Protein AF-A0A3D5KGA2-F1 (afdb_monomer_lite)

Radius of gyration: 14.84 Å; chains: 1; bounding box: 41×18×41 Å

Foldseek 3Di:
DDWDDDPFKIKDKDDPDWLAADPVLPVLLVLLQVVCQVPDPAQWGWDQDPRRTIMIMDMGTVVRCVVCVPVVVVNVVVRVVCCVQLVVLSNCSSVVVDGSVVSSVSCCVSVVPD

pLDDT: mean 91.31, std 5.39, range [65.06, 97.25]

Secondary structure (DSSP, 8-state):
-EEEE-SSEEEEEE-SS--B--TTTHHHHHHHHHHHHHH--SS-EEEE-TTSBEEEEEEEEHHHHHH-HHHHHHHHHHHHHHHHHHHHHHHHHHTTSS-HHHHHHHHHHHHT--

Structure (mmCIF, N/CA/C/O backbone):
data_AF-A0A3D5KGA2-F1
#
_entry.id   AF-A0A3D5KGA2-F1
#
loop_
_atom_site.group_PDB
_atom_site.id
_atom_site.type_symbol
_atom_site.label_atom_id
_atom_site.label_alt_id
_atom_site.label_comp_id
_atom_site.label_asym_id
_atom_site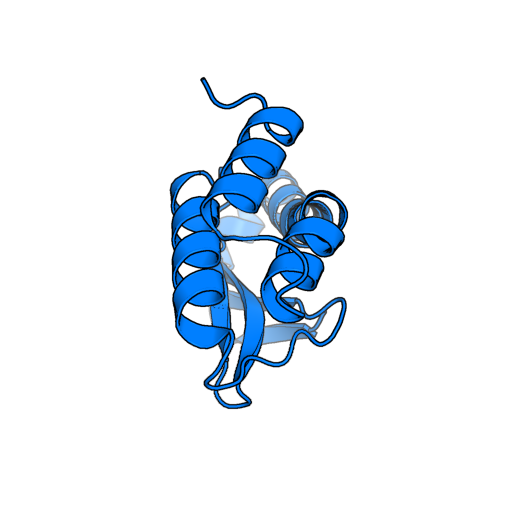.label_entity_id
_atom_site.label_seq_id
_atom_site.pdbx_PDB_ins_code
_atom_site.Cartn_x
_atom_site.Cartn_y
_atom_site.Cartn_z
_atom_site.occupancy
_atom_site.B_iso_or_equiv
_atom_site.auth_seq_id
_atom_site.auth_comp_id
_atom_site.auth_asym_id
_atom_site.auth_atom_id
_atom_site.pdbx_PDB_model_num
ATOM 1 N N . MET A 1 1 ? -8.768 10.813 -1.503 1.00 86.94 1 MET A N 1
ATOM 2 C CA . MET A 1 1 ? -9.242 9.839 -0.493 1.00 86.94 1 MET A CA 1
ATOM 3 C C . MET A 1 1 ? -10.760 9.821 -0.507 1.00 86.94 1 MET A C 1
ATOM 5 O O . MET A 1 1 ? -11.369 10.881 -0.595 1.00 86.94 1 MET A O 1
ATOM 9 N N . THR A 1 2 ? -11.352 8.638 -0.406 1.00 91.00 2 THR A N 1
ATOM 10 C CA . THR A 1 2 ? -12.795 8.414 -0.315 1.00 91.00 2 THR A CA 1
ATOM 11 C C . THR A 1 2 ? -13.080 7.557 0.909 1.00 91.00 2 THR A C 1
ATOM 13 O O . THR A 1 2 ? -12.372 6.584 1.158 1.00 91.00 2 THR A O 1
ATOM 16 N N . ILE A 1 3 ? -14.121 7.912 1.661 1.00 93.06 3 ILE A N 1
ATOM 17 C CA . ILE A 1 3 ? -14.609 7.135 2.802 1.00 93.06 3 ILE A CA 1
ATOM 18 C C . ILE A 1 3 ? -16.053 6.745 2.514 1.00 93.06 3 ILE A C 1
ATOM 20 O O . ILE A 1 3 ? -16.890 7.604 2.230 1.00 93.06 3 ILE A O 1
ATOM 24 N N . LYS A 1 4 ? -16.346 5.449 2.578 1.00 96.00 4 LYS A N 1
ATOM 25 C CA . LYS A 1 4 ? -17.681 4.895 2.366 1.00 96.00 4 LYS A CA 1
ATOM 26 C C . LYS A 1 4 ? -18.156 4.202 3.634 1.00 96.00 4 LYS A C 1
ATOM 28 O O . LYS A 1 4 ? -17.550 3.236 4.087 1.00 96.00 4 LYS A O 1
ATOM 33 N N . PHE A 1 5 ? -19.273 4.675 4.171 1.00 95.81 5 PHE A N 1
ATOM 34 C CA . PHE A 1 5 ? -19.954 4.056 5.302 1.00 95.81 5 PHE A CA 1
ATOM 35 C C . PHE A 1 5 ? -20.830 2.907 4.791 1.00 95.81 5 PHE A C 1
ATOM 37 O O . PHE A 1 5 ? -21.596 3.079 3.842 1.00 95.81 5 PHE A O 1
ATOM 44 N N . ASN A 1 6 ? -20.690 1.735 5.400 1.00 96.38 6 ASN A N 1
ATOM 45 C CA . ASN A 1 6 ? -21.532 0.564 5.169 1.00 96.38 6 ASN A CA 1
ATOM 46 C C . ASN A 1 6 ? -22.216 0.187 6.493 1.00 96.38 6 ASN A C 1
ATOM 48 O O . ASN A 1 6 ? -21.985 0.820 7.513 1.00 96.38 6 ASN A O 1
ATOM 52 N N . GLU A 1 7 ? -23.050 -0.851 6.514 1.00 96.00 7 GLU A N 1
ATOM 53 C CA . GLU A 1 7 ? -23.866 -1.170 7.701 1.00 96.00 7 GLU A CA 1
ATOM 54 C C . GLU A 1 7 ? -23.054 -1.490 8.972 1.00 96.00 7 GLU A C 1
ATOM 56 O O . GLU A 1 7 ? -23.518 -1.220 10.073 1.00 96.00 7 GLU A O 1
ATOM 61 N N . SER A 1 8 ? -21.851 -2.062 8.841 1.00 95.94 8 SER A N 1
ATOM 62 C CA . SER A 1 8 ? -21.040 -2.537 9.983 1.00 95.94 8 SER A CA 1
ATOM 63 C C . SER A 1 8 ? -19.566 -2.116 9.944 1.00 95.94 8 SER A C 1
ATOM 65 O O . SER A 1 8 ? -18.774 -2.488 10.816 1.00 95.94 8 SER A O 1
ATOM 67 N N . PHE A 1 9 ? -19.166 -1.365 8.921 1.00 96.44 9 PHE A N 1
ATOM 68 C CA . PHE A 1 9 ? -17.791 -0.923 8.724 1.00 96.44 9 PHE A CA 1
ATOM 69 C C . PHE A 1 9 ? -17.743 0.300 7.814 1.00 96.44 9 PHE A C 1
ATOM 71 O O . PHE A 1 9 ? -18.652 0.544 7.019 1.00 96.44 9 PHE A O 1
ATOM 78 N N . LEU A 1 10 ? -16.636 1.030 7.873 1.00 94.94 10 LEU A N 1
ATOM 79 C CA . LEU A 1 10 ? -16.264 2.004 6.857 1.00 94.94 10 LEU A CA 1
ATOM 80 C C . LEU A 1 10 ? -15.126 1.452 5.995 1.00 94.94 10 LEU A C 1
ATOM 82 O O . LEU A 1 10 ? -14.211 0.796 6.496 1.00 94.94 10 LEU A O 1
ATOM 86 N N . ASP A 1 11 ? -15.215 1.709 4.695 1.00 95.62 11 ASP A N 1
ATOM 87 C CA . ASP A 1 11 ? -14.138 1.488 3.737 1.00 95.62 11 ASP A CA 1
ATOM 88 C C . ASP A 1 11 ? -13.458 2.824 3.452 1.00 95.62 11 ASP A C 1
ATOM 90 O O . ASP A 1 11 ? -14.121 3.814 3.136 1.00 95.62 11 ASP A O 1
ATOM 94 N N . VAL A 1 12 ? -12.135 2.839 3.544 1.00 93.38 12 VAL A N 1
ATOM 95 C CA . VAL A 1 12 ? -11.277 3.964 3.189 1.00 93.38 12 VAL A CA 1
ATOM 96 C C . VAL A 1 12 ? -10.453 3.557 1.986 1.00 93.38 12 VAL A C 1
ATOM 98 O O . VAL A 1 12 ? -9.833 2.493 1.959 1.00 93.38 12 VAL A O 1
ATOM 101 N N . LEU A 1 13 ? -10.467 4.425 0.987 1.00 92.75 13 LEU A N 1
ATOM 102 C CA . LEU A 1 13 ? -9.771 4.226 -0.266 1.00 92.75 13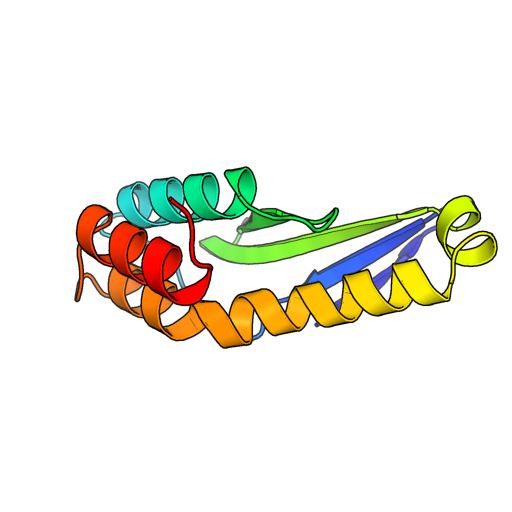 LEU A CA 1
ATOM 103 C C . LEU A 1 13 ? -8.959 5.479 -0.589 1.00 92.75 13 LEU A C 1
ATOM 105 O O . LEU A 1 13 ? -9.491 6.594 -0.611 1.00 92.75 13 LEU A O 1
ATOM 109 N N . VAL A 1 14 ? -7.657 5.317 -0.804 1.00 88.81 14 VAL A N 1
ATOM 110 C CA . VAL A 1 14 ? -6.735 6.434 -1.033 1.00 88.81 14 VAL A CA 1
ATOM 111 C C . VAL A 1 14 ? -6.085 6.295 -2.401 1.00 88.81 14 VAL A C 1
ATOM 113 O O . VAL A 1 14 ? -5.489 5.268 -2.706 1.00 88.81 14 VAL A O 1
ATOM 116 N N . PHE A 1 15 ? -6.211 7.369 -3.182 1.00 83.50 15 PHE A N 1
ATOM 117 C CA . PHE A 1 15 ? -5.547 7.606 -4.462 1.00 83.50 15 PHE A CA 1
ATOM 118 C C . PHE A 1 15 ? -5.003 9.039 -4.413 1.00 83.50 15 PHE A C 1
ATOM 120 O O . PHE A 1 15 ? -5.752 9.983 -4.682 1.00 83.50 15 PHE A O 1
ATOM 127 N N . PRO A 1 16 ? -3.778 9.269 -3.926 1.00 65.06 16 PRO A N 1
ATOM 128 C CA . PRO A 1 16 ? -3.249 10.626 -3.847 1.00 65.06 16 PRO A CA 1
ATOM 129 C C . PRO A 1 16 ? -2.768 11.121 -5.212 1.00 65.06 16 PRO A C 1
ATOM 131 O O . PRO A 1 16 ? -2.829 12.319 -5.472 1.00 65.06 16 PRO A O 1
ATOM 134 N N . HIS A 1 17 ? -2.345 10.212 -6.093 1.00 74.19 17 HIS A N 1
ATOM 135 C CA . HIS A 1 17 ? -1.943 10.519 -7.458 1.00 74.19 17 HIS A CA 1
ATOM 136 C C . HIS A 1 17 ? -2.132 9.276 -8.342 1.00 74.19 17 HIS A C 1
ATOM 138 O O . HIS A 1 17 ? -1.805 8.183 -7.873 1.00 74.19 17 HIS A O 1
ATOM 144 N N . PRO A 1 18 ? -2.612 9.417 -9.593 1.00 75.06 18 PRO A N 1
ATOM 145 C CA . PRO A 1 18 ? -2.664 8.301 -10.531 1.00 75.06 18 PRO A CA 1
ATOM 146 C C . PRO A 1 18 ? -1.261 7.749 -10.800 1.00 75.06 18 PRO A C 1
ATOM 148 O O . PRO A 1 18 ? -0.367 8.503 -11.190 1.00 75.06 18 PRO A O 1
ATOM 151 N N . ILE A 1 19 ? -1.089 6.446 -10.611 1.00 82.31 19 ILE A N 1
ATOM 152 C CA . ILE A 1 19 ? 0.060 5.658 -11.057 1.00 82.31 19 ILE A CA 1
ATOM 153 C C . ILE A 1 19 ? -0.509 4.545 -11.931 1.00 82.31 19 ILE A C 1
ATOM 155 O O . ILE A 1 19 ? -0.905 3.481 -11.452 1.00 82.31 19 ILE A O 1
ATOM 159 N N . ILE A 1 20 ? -0.570 4.817 -13.235 1.00 79.44 20 ILE A N 1
ATOM 160 C CA . ILE A 1 20 ? -1.195 3.911 -14.195 1.00 79.44 20 ILE A CA 1
ATOM 161 C C . ILE A 1 20 ? -0.241 2.756 -14.500 1.00 79.44 20 ILE A C 1
ATOM 163 O O . ILE A 1 20 ? 0.834 2.916 -15.085 1.00 79.44 20 ILE A O 1
ATOM 167 N N . VAL A 1 21 ? -0.684 1.560 -14.147 1.00 83.50 21 VAL A N 1
ATOM 168 C CA . VAL A 1 21 ? -0.013 0.308 -14.445 1.00 83.50 21 VAL A CA 1
ATOM 169 C C . VAL A 1 21 ? -0.284 -0.084 -15.898 1.00 83.50 21 VAL A C 1
ATOM 171 O O . VAL A 1 21 ? -1.424 -0.198 -16.354 1.00 83.50 21 VAL A O 1
ATOM 174 N N . ASN A 1 22 ? 0.781 -0.329 -16.648 1.00 86.62 22 ASN A N 1
ATOM 175 C CA . ASN A 1 22 ? 0.747 -0.813 -18.020 1.00 86.62 22 ASN A CA 1
ATOM 176 C C . ASN A 1 22 ? 1.610 -2.073 -18.161 1.00 86.62 22 ASN A C 1
ATOM 178 O O . ASN A 1 22 ? 2.320 -2.473 -17.243 1.00 86.62 22 ASN A O 1
ATOM 182 N N . ASP A 1 23 ? 1.552 -2.720 -19.321 1.00 86.88 23 ASP A N 1
ATOM 183 C CA . ASP A 1 23 ? 2.202 -4.021 -19.510 1.00 86.88 23 ASP A CA 1
ATOM 184 C C . ASP A 1 23 ? 3.741 -3.948 -19.375 1.00 86.88 23 ASP A C 1
ATOM 186 O O . ASP A 1 23 ? 4.367 -4.952 -19.038 1.00 86.88 23 ASP A O 1
ATOM 190 N N . ASN A 1 24 ? 4.350 -2.769 -19.569 1.00 86.88 24 ASN A N 1
ATOM 191 C CA . ASN A 1 24 ? 5.798 -2.576 -19.448 1.00 86.88 24 ASN A CA 1
ATOM 192 C C . ASN A 1 24 ? 6.265 -2.473 -17.988 1.00 86.88 24 ASN A C 1
ATOM 194 O O . ASN A 1 24 ? 7.388 -2.866 -17.690 1.00 86.88 24 ASN A O 1
ATOM 198 N N . ASN A 1 25 ? 5.425 -1.953 -17.087 1.00 85.69 25 ASN A N 1
ATOM 199 C CA . ASN A 1 25 ? 5.779 -1.719 -15.681 1.00 85.69 25 ASN A CA 1
ATOM 200 C C . ASN A 1 25 ? 5.064 -2.670 -14.699 1.00 85.69 25 ASN A C 1
ATOM 202 O O . ASN A 1 25 ? 5.408 -2.708 -13.517 1.00 85.69 25 ASN A O 1
ATOM 206 N N . PHE A 1 26 ? 4.105 -3.473 -15.179 1.00 90.06 26 PHE A N 1
ATOM 207 C CA . PHE A 1 26 ? 3.216 -4.292 -14.349 1.00 90.06 26 PHE A CA 1
ATOM 208 C C . PHE A 1 26 ? 3.957 -5.196 -13.363 1.00 90.06 26 PHE A C 1
ATOM 210 O O . PHE A 1 26 ? 3.622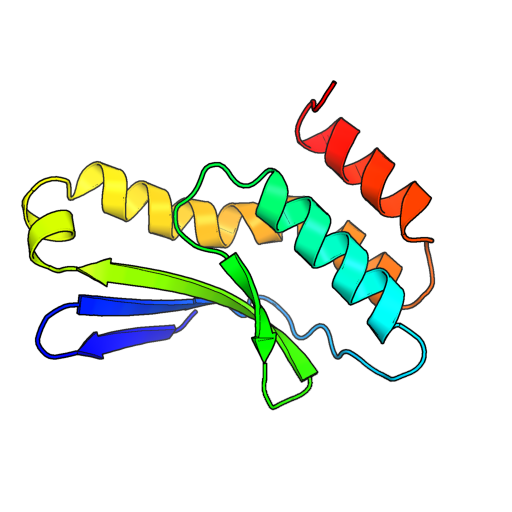 -5.225 -12.180 1.00 90.06 26 PHE A O 1
ATOM 217 N N . TYR A 1 27 ? 4.962 -5.941 -13.828 1.00 92.12 27 TYR A N 1
ATOM 218 C CA . TYR A 1 27 ? 5.644 -6.919 -12.981 1.00 92.12 27 TYR A CA 1
ATOM 219 C C . TYR A 1 27 ? 6.488 -6.269 -11.887 1.00 92.12 27 TYR A C 1
ATOM 221 O O . TYR A 1 27 ? 6.442 -6.724 -10.744 1.00 92.12 27 TYR A O 1
ATOM 229 N N . ASP A 1 28 ? 7.226 -5.208 -12.204 1.00 92.25 28 ASP A N 1
ATOM 230 C CA . ASP A 1 28 ? 8.048 -4.520 -11.209 1.00 92.25 28 ASP A CA 1
ATOM 231 C C . ASP A 1 28 ? 7.187 -3.737 -10.215 1.00 92.25 28 ASP A C 1
ATOM 233 O O . ASP A 1 28 ? 7.447 -3.802 -9.009 1.00 92.25 28 ASP A O 1
ATOM 237 N N . LEU A 1 29 ? 6.089 -3.123 -10.674 1.00 92.31 29 LEU A N 1
ATOM 238 C CA . LEU A 1 29 ? 5.105 -2.512 -9.781 1.00 92.31 29 LEU A CA 1
ATOM 239 C C . LEU A 1 29 ? 4.436 -3.544 -8.871 1.00 92.31 29 LEU A C 1
ATOM 241 O O . LEU A 1 29 ? 4.360 -3.350 -7.661 1.00 92.31 29 LEU A O 1
ATOM 245 N N . LEU A 1 30 ? 4.004 -4.687 -9.401 1.00 93.56 30 LEU A N 1
ATOM 246 C CA . LEU A 1 30 ? 3.405 -5.736 -8.578 1.00 93.56 30 LEU A CA 1
ATOM 247 C C . LEU A 1 30 ? 4.391 -6.257 -7.519 1.00 93.56 30 LEU A C 1
ATOM 249 O O . LEU A 1 30 ? 4.011 -6.489 -6.369 1.00 93.56 30 LEU A O 1
ATOM 253 N N . ARG A 1 31 ? 5.669 -6.424 -7.880 1.00 95.62 31 ARG A N 1
ATOM 254 C CA . ARG A 1 31 ? 6.718 -6.853 -6.945 1.00 95.62 31 ARG A CA 1
ATOM 255 C C . ARG A 1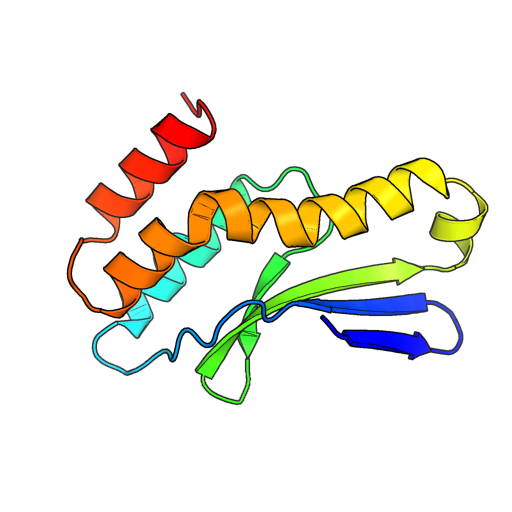 31 ? 6.967 -5.816 -5.854 1.00 95.62 31 ARG A C 1
ATOM 257 O O . ARG A 1 31 ? 7.065 -6.210 -4.690 1.00 95.62 31 ARG A O 1
ATOM 264 N N . ILE A 1 32 ? 7.050 -4.525 -6.191 1.00 94.94 32 ILE A N 1
ATOM 265 C CA . ILE A 1 32 ? 7.282 -3.487 -5.178 1.00 94.94 32 ILE A CA 1
ATOM 266 C C . ILE A 1 32 ? 6.067 -3.314 -4.265 1.00 94.94 32 ILE A C 1
ATOM 268 O O . ILE A 1 32 ? 6.236 -3.237 -3.054 1.00 94.94 32 ILE A O 1
ATOM 272 N N . ILE A 1 33 ? 4.845 -3.373 -4.801 1.00 94.19 33 ILE A N 1
ATOM 273 C CA . ILE A 1 33 ? 3.603 -3.321 -4.015 1.00 94.19 33 ILE A CA 1
ATOM 274 C C . ILE A 1 33 ? 3.555 -4.469 -3.004 1.00 94.19 33 ILE A C 1
ATOM 276 O O . ILE A 1 33 ? 3.262 -4.254 -1.829 1.00 94.19 33 ILE A O 1
ATOM 280 N N . ASN A 1 34 ? 3.880 -5.690 -3.436 1.00 95.94 34 ASN A N 1
ATOM 281 C CA . ASN A 1 34 ? 3.927 -6.845 -2.541 1.00 95.94 34 ASN A CA 1
ATOM 282 C C . ASN A 1 34 ? 5.008 -6.698 -1.467 1.00 95.94 34 ASN A C 1
ATOM 284 O O . ASN A 1 34 ? 4.769 -7.043 -0.312 1.00 95.94 34 ASN A O 1
ATOM 288 N N . TYR A 1 35 ? 6.175 -6.162 -1.831 1.00 96.00 35 TYR A N 1
ATOM 289 C CA . TYR A 1 35 ? 7.240 -5.878 -0.874 1.00 96.00 35 TYR A CA 1
ATOM 290 C C . TYR A 1 35 ? 6.813 -4.837 0.168 1.00 96.00 35 TYR A C 1
ATOM 292 O O . TYR A 1 35 ? 7.038 -5.035 1.361 1.00 96.00 35 TYR A O 1
ATOM 300 N N . ILE A 1 36 ? 6.150 -3.765 -0.267 1.00 94.38 36 ILE A N 1
ATOM 301 C CA . ILE A 1 36 ? 5.601 -2.741 0.621 1.00 94.38 36 ILE A CA 1
ATOM 302 C C . ILE A 1 36 ? 4.594 -3.372 1.577 1.00 94.38 36 ILE A C 1
ATOM 304 O O . ILE A 1 36 ? 4.781 -3.290 2.785 1.00 94.38 36 ILE A O 1
ATOM 308 N N . ASN A 1 37 ? 3.580 -4.061 1.046 1.00 94.94 37 ASN A N 1
ATOM 309 C CA . ASN A 1 37 ? 2.531 -4.702 1.841 1.00 94.94 37 ASN A CA 1
ATOM 310 C C . ASN A 1 37 ? 3.081 -5.682 2.880 1.00 94.94 37 ASN A C 1
ATOM 312 O O . ASN A 1 37 ? 2.546 -5.761 3.980 1.00 94.94 37 ASN A O 1
ATOM 316 N N . TRP A 1 38 ? 4.150 -6.409 2.549 1.00 94.88 38 TRP A N 1
ATOM 317 C CA . TRP A 1 38 ? 4.809 -7.321 3.483 1.00 94.88 38 TRP A CA 1
ATOM 318 C C . TRP A 1 38 ? 5.417 -6.604 4.698 1.00 94.88 38 TRP A C 1
ATOM 320 O O . TRP A 1 38 ? 5.489 -7.180 5.780 1.00 94.88 38 TRP A O 1
ATOM 330 N N . ASN A 1 39 ? 5.840 -5.351 4.523 1.00 93.44 39 ASN A N 1
ATOM 331 C CA . ASN A 1 39 ? 6.507 -4.550 5.548 1.00 93.44 39 ASN A CA 1
ATOM 332 C C . ASN A 1 39 ? 5.604 -3.469 6.170 1.00 93.44 39 ASN A C 1
ATOM 334 O O . ASN A 1 39 ? 6.051 -2.739 7.058 1.00 93.44 39 ASN A O 1
ATOM 338 N N . LEU A 1 40 ? 4.345 -3.350 5.733 1.00 91.12 40 LEU A N 1
ATOM 339 C CA . LEU A 1 40 ? 3.396 -2.409 6.322 1.00 91.12 40 LEU A CA 1
ATOM 340 C C . LEU A 1 40 ? 3.115 -2.769 7.782 1.00 91.12 40 LEU A C 1
ATOM 342 O O . LEU A 1 40 ? 2.886 -3.924 8.133 1.00 91.12 40 LEU A O 1
ATOM 346 N N . LYS A 1 41 ? 3.090 -1.741 8.633 1.00 87.25 41 LYS A N 1
ATOM 347 C CA . LYS A 1 41 ? 2.690 -1.863 10.043 1.00 87.25 41 LYS A CA 1
ATOM 348 C C . LYS A 1 41 ? 1.207 -1.558 10.273 1.00 87.25 41 LYS A C 1
ATOM 350 O O . LYS A 1 41 ? 0.698 -1.885 11.340 1.00 87.25 41 LYS A O 1
ATOM 355 N N . GLY A 1 42 ? 0.545 -0.940 9.294 1.00 88.44 42 GLY A N 1
ATOM 356 C CA . GLY A 1 42 ? -0.887 -0.648 9.324 1.00 88.44 42 GLY A CA 1
ATOM 357 C C . GLY A 1 42 ? -1.754 -1.817 8.857 1.00 88.44 42 GLY A C 1
ATOM 358 O O . GLY A 1 42 ? -1.271 -2.818 8.329 1.00 88.44 42 GLY A O 1
ATOM 359 N N . LEU A 1 43 ? -3.062 -1.673 9.041 1.00 91.94 43 LEU A N 1
ATOM 360 C CA . LEU A 1 43 ? -4.091 -2.674 8.749 1.00 91.94 43 LEU A CA 1
ATOM 361 C C . LEU A 1 43 ? -4.600 -2.642 7.303 1.00 91.94 43 LEU A C 1
ATOM 363 O O . LEU A 1 43 ? -5.378 -3.513 6.902 1.00 91.94 43 LEU A O 1
ATOM 367 N N . GLY A 1 44 ? -4.228 -1.623 6.531 1.00 93.56 44 GLY A N 1
ATOM 368 C CA . GLY A 1 44 ? -4.586 -1.529 5.122 1.00 93.56 44 GLY A CA 1
ATOM 369 C C . GLY A 1 44 ? -3.570 -2.199 4.200 1.00 93.56 44 GLY A C 1
ATOM 370 O O . GLY A 1 44 ? -2.637 -2.875 4.627 1.00 93.56 44 GLY A O 1
ATOM 371 N N . ARG A 1 45 ? -3.792 -2.041 2.897 1.00 94.31 45 ARG A N 1
ATOM 372 C CA . ARG A 1 45 ? -2.954 -2.634 1.849 1.00 94.31 45 ARG A CA 1
ATOM 373 C C . ARG A 1 45 ? -3.004 -1.822 0.568 1.00 94.31 45 ARG A C 1
ATOM 375 O O . ARG A 1 45 ? -4.065 -1.317 0.197 1.00 94.31 45 ARG A O 1
ATOM 382 N N . LEU A 1 46 ? -1.882 -1.796 -0.136 1.00 93.56 46 LEU A N 1
ATOM 383 C CA . LEU A 1 46 ? -1.789 -1.360 -1.521 1.00 93.56 46 LEU A CA 1
ATOM 384 C C . LEU A 1 46 ? -2.264 -2.466 -2.471 1.00 93.56 46 LEU A C 1
ATOM 386 O O . LEU A 1 46 ? -2.015 -3.650 -2.236 1.00 93.56 46 LEU A O 1
ATOM 390 N N . TYR A 1 47 ? -2.931 -2.095 -3.556 1.00 91.81 47 TYR A N 1
ATOM 391 C CA . TYR A 1 47 ? -3.346 -3.003 -4.621 1.00 91.81 47 TYR A CA 1
ATOM 392 C C . TYR A 1 47 ? -3.512 -2.247 -5.942 1.00 91.81 47 TYR A C 1
ATOM 394 O O . TYR A 1 47 ? -3.631 -1.025 -5.953 1.00 91.81 47 TYR A O 1
ATOM 402 N N . ILE A 1 48 ? -3.512 -2.987 -7.049 1.00 90.56 48 ILE A N 1
ATOM 403 C CA . ILE A 1 48 ? -3.841 -2.459 -8.376 1.00 90.56 48 ILE A CA 1
ATOM 404 C C . ILE A 1 48 ? -5.346 -2.639 -8.572 1.00 90.56 48 ILE A C 1
ATOM 406 O O . ILE A 1 48 ? -5.843 -3.758 -8.413 1.00 90.56 48 ILE A O 1
ATOM 410 N N . ASP A 1 49 ? -6.062 -1.558 -8.858 1.00 88.81 49 ASP A N 1
ATOM 411 C CA . ASP A 1 49 ? -7.513 -1.578 -9.032 1.00 88.81 49 ASP A CA 1
ATOM 412 C C . ASP A 1 49 ? -7.948 -2.013 -10.446 1.00 88.81 49 ASP A C 1
ATOM 414 O O . ASP A 1 49 ? -7.132 -2.310 -11.325 1.00 88.81 49 ASP A O 1
ATOM 418 N N . ASP A 1 50 ? -9.263 -2.052 -10.674 1.00 86.62 50 ASP A N 1
ATOM 419 C CA . ASP A 1 50 ? -9.851 -2.465 -11.955 1.00 86.62 50 ASP A CA 1
ATOM 420 C C . ASP A 1 50 ? -9.496 -1.519 -13.121 1.00 86.62 50 ASP A C 1
ATOM 422 O O . ASP A 1 50 ? -9.582 -1.912 -14.287 1.00 86.62 50 ASP A O 1
ATOM 426 N N . TYR A 1 51 ? -9.071 -0.287 -12.825 1.00 87.38 51 TYR A N 1
ATOM 427 C CA . TYR A 1 51 ? -8.638 0.715 -13.800 1.00 87.38 51 TYR A CA 1
ATOM 428 C C . TYR A 1 51 ? -7.124 0.704 -14.030 1.00 87.38 51 TYR A C 1
ATOM 430 O O . TYR A 1 51 ? -6.611 1.565 -14.747 1.00 8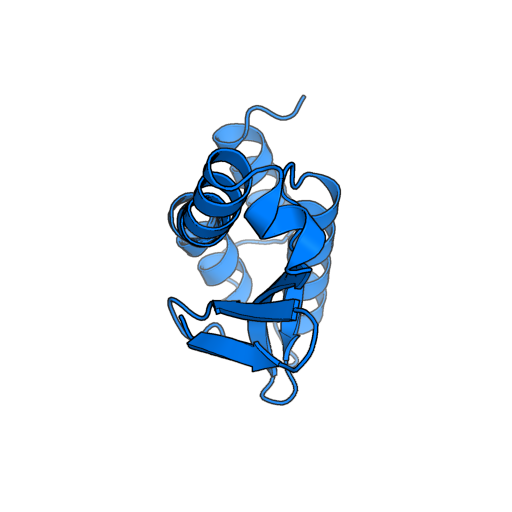7.38 51 TYR A O 1
ATOM 438 N N . ARG A 1 52 ? -6.422 -0.300 -13.485 1.00 86.69 52 ARG A N 1
ATOM 439 C CA . ARG A 1 52 ? -4.961 -0.403 -13.485 1.00 86.69 52 ARG A CA 1
ATOM 440 C C . ARG A 1 52 ? -4.294 0.774 -12.771 1.00 86.69 52 ARG A C 1
ATOM 442 O O . ARG A 1 52 ? -3.220 1.192 -13.185 1.00 86.69 52 ARG A O 1
ATOM 449 N N . ASP A 1 53 ? -4.899 1.303 -11.717 1.00 89.44 53 ASP A N 1
ATOM 450 C CA . ASP A 1 53 ? -4.301 2.348 -10.886 1.00 89.44 53 ASP A CA 1
ATOM 451 C C . ASP A 1 53 ? -3.864 1.786 -9.528 1.00 89.44 53 ASP A C 1
ATOM 453 O O . ASP A 1 53 ? -4.411 0.795 -9.033 1.00 89.44 53 ASP A O 1
ATOM 457 N N . LEU A 1 54 ? -2.861 2.408 -8.913 1.00 90.31 54 LEU A N 1
ATOM 458 C CA . LEU A 1 54 ? -2.424 2.046 -7.571 1.00 90.31 54 LEU A CA 1
ATOM 459 C C . LEU A 1 54 ? -3.344 2.658 -6.514 1.00 90.31 54 LEU A C 1
ATOM 461 O O . LEU A 1 54 ? -3.450 3.876 -6.374 1.00 90.31 54 LEU A O 1
ATOM 465 N N . ALA A 1 55 ? -3.895 1.804 -5.661 1.00 91.38 55 ALA A N 1
ATOM 466 C CA . ALA A 1 55 ? -4.813 2.192 -4.605 1.00 91.38 55 ALA A CA 1
ATOM 467 C C . ALA A 1 55 ? -4.383 1.641 -3.244 1.00 91.38 55 ALA A C 1
ATOM 469 O O . ALA A 1 55 ? -3.889 0.519 -3.148 1.00 91.38 55 ALA A O 1
ATOM 470 N N . TYR A 1 56 ? -4.663 2.380 -2.171 1.00 93.12 56 TYR A N 1
ATOM 471 C CA . TYR A 1 56 ? -4.603 1.859 -0.805 1.00 93.12 56 TYR A CA 1
ATOM 472 C C . TYR A 1 56 ? -6.012 1.642 -0.264 1.00 93.12 56 TYR A C 1
ATOM 474 O O . TYR A 1 56 ? -6.818 2.573 -0.236 1.00 93.12 56 TYR A O 1
ATOM 482 N N . SER A 1 57 ? -6.303 0.424 0.192 1.00 94.50 57 SER A N 1
ATOM 483 C CA . SER A 1 57 ? -7.564 0.070 0.853 1.00 94.50 57 SER A CA 1
ATOM 484 C C . SER A 1 57 ? -7.365 -0.188 2.340 1.00 94.50 57 SER A C 1
ATOM 486 O O . SER A 1 57 ? -6.468 -0.941 2.721 1.00 94.50 57 SER A O 1
ATOM 488 N N . LEU A 1 58 ? -8.272 0.340 3.154 1.00 95.38 58 LEU A N 1
ATOM 489 C CA . LEU A 1 58 ? -8.390 0.062 4.581 1.00 95.38 58 LEU A CA 1
ATOM 490 C C . LEU A 1 58 ? -9.870 -0.137 4.927 1.00 95.38 58 LEU A C 1
ATOM 492 O O . LEU A 1 58 ? -10.718 0.656 4.528 1.00 95.38 58 LEU A O 1
ATOM 496 N N . ARG A 1 59 ? -10.188 -1.193 5.678 1.00 96.00 59 ARG A N 1
ATOM 497 C CA . ARG A 1 59 ? -11.546 -1.471 6.161 1.00 96.00 59 ARG A CA 1
ATOM 498 C C . ARG A 1 59 ? -11.559 -1.489 7.676 1.00 96.00 59 ARG A C 1
ATOM 500 O O . ARG A 1 59 ? -10.860 -2.292 8.286 1.00 96.00 59 ARG A O 1
ATOM 507 N N . ILE A 1 60 ? -12.420 -0.673 8.272 1.00 95.69 60 ILE A N 1
ATOM 508 C CA . ILE A 1 60 ? -12.519 -0.534 9.725 1.00 95.69 60 ILE A CA 1
ATOM 509 C C . ILE A 1 60 ? -13.939 -0.875 10.166 1.00 95.69 60 ILE A C 1
ATOM 511 O O . ILE A 1 60 ? -14.898 -0.214 9.773 1.00 95.69 60 ILE A O 1
ATOM 515 N N . LYS A 1 61 ? -14.082 -1.904 11.005 1.00 96.44 61 LYS A N 1
ATOM 516 C CA . LYS A 1 61 ? -15.367 -2.254 11.632 1.00 96.44 61 LYS A CA 1
ATOM 517 C C . LYS A 1 61 ? -15.757 -1.208 12.672 1.00 96.44 61 LYS A C 1
ATOM 519 O O . LYS A 1 61 ? -14.890 -0.750 13.414 1.00 96.44 61 LYS A O 1
ATOM 524 N N . TYR A 1 62 ? -17.046 -0.895 12.788 1.00 96.12 62 TYR A N 1
ATOM 525 C CA . TYR A 1 62 ? -17.513 0.096 13.766 1.00 96.12 62 TYR A CA 1
ATOM 526 C C . TYR A 1 62 ? -17.199 -0.299 15.206 1.00 96.12 62 TYR A C 1
ATOM 528 O O . TYR A 1 62 ? -16.663 0.523 15.938 1.00 96.12 62 TYR A O 1
ATOM 536 N N . ASP A 1 63 ? -17.340 -1.577 15.558 1.00 96.12 63 ASP A N 1
ATOM 537 C CA . ASP A 1 63 ? -16.908 -2.092 16.862 1.00 96.12 63 ASP A CA 1
ATOM 538 C C . ASP A 1 63 ? -15.446 -1.760 17.195 1.00 96.12 63 ASP A C 1
ATOM 540 O O . ASP A 1 63 ? -15.101 -1.594 18.362 1.00 96.12 63 ASP A O 1
ATOM 544 N N . PHE A 1 64 ? -14.566 -1.729 16.189 1.00 94.69 64 PHE A N 1
ATOM 545 C CA . PHE A 1 64 ? -13.152 -1.417 16.382 1.00 94.69 64 PHE A CA 1
ATOM 546 C C . PHE A 1 64 ? -12.930 0.093 16.494 1.00 94.69 64 PHE A C 1
ATOM 548 O O . PHE A 1 64 ? -12.250 0.530 17.418 1.00 94.69 64 PHE A O 1
ATOM 555 N N . LEU A 1 65 ? -13.575 0.878 15.624 1.00 94.81 65 LEU A N 1
ATOM 556 C CA . LEU A 1 65 ? -13.575 2.343 15.686 1.00 94.81 65 LEU A CA 1
ATOM 557 C C . LEU A 1 65 ? -14.074 2.857 17.047 1.00 94.81 65 LEU A C 1
ATOM 559 O O . LEU A 1 65 ? -13.443 3.724 17.640 1.00 94.81 65 LEU A O 1
ATOM 563 N N . GLU A 1 66 ? -15.179 2.314 17.559 1.00 95.31 66 GLU A N 1
ATOM 564 C CA . GLU A 1 66 ? -15.779 2.729 18.833 1.00 95.31 66 GLU A CA 1
ATOM 565 C C . GLU A 1 66 ? -14.901 2.370 20.037 1.00 95.31 66 GLU A C 1
ATOM 567 O O . GLU A 1 66 ? -14.831 3.128 21.005 1.00 95.31 66 GLU A O 1
ATOM 572 N N . LYS A 1 67 ? -14.212 1.223 19.985 1.00 97.25 67 LYS A N 1
ATOM 573 C CA . LYS A 1 67 ? -13.329 0.765 21.070 1.00 97.25 67 LYS A CA 1
ATOM 574 C C . LYS A 1 67 ? -11.959 1.434 21.045 1.00 97.25 67 LYS A C 1
ATOM 576 O O . LYS A 1 67 ? -11.346 1.577 22.099 1.00 97.25 67 LYS A O 1
ATOM 581 N N . MET A 1 68 ? -11.455 1.782 19.862 1.00 96.81 68 MET A N 1
ATOM 582 C CA . MET A 1 68 ? -10.096 2.288 19.654 1.00 96.81 68 MET A CA 1
ATOM 583 C C . MET A 1 68 ? -10.078 3.451 18.641 1.00 96.81 68 MET A C 1
ATOM 585 O O . MET A 1 68 ? -9.469 3.337 17.570 1.00 96.81 68 MET A O 1
ATOM 589 N N . PRO A 1 69 ? -10.733 4.585 18.953 1.00 95.12 69 PRO A N 1
ATOM 590 C CA . PRO A 1 69 ? -10.885 5.691 18.006 1.00 95.12 69 PRO A CA 1
ATOM 591 C C . PRO A 1 69 ? -9.551 6.356 17.644 1.00 95.12 69 PRO A C 1
ATOM 593 O O . PRO A 1 69 ? -9.322 6.657 16.478 1.00 95.12 69 PRO A O 1
ATOM 596 N N . GLU A 1 70 ? -8.644 6.528 18.609 1.00 95.94 70 GLU A N 1
ATOM 597 C CA . GLU A 1 70 ? -7.324 7.142 18.382 1.00 95.94 70 GLU A CA 1
ATOM 598 C C . GLU A 1 70 ? -6.440 6.283 17.473 1.00 95.94 70 GLU A C 1
ATOM 600 O O . GLU A 1 70 ? -5.846 6.786 16.525 1.00 95.94 70 GLU A O 1
ATOM 605 N N . PHE A 1 71 ? -6.410 4.968 17.711 1.00 93.94 71 PHE A N 1
ATOM 606 C CA . PHE A 1 71 ? -5.700 4.032 16.839 1.00 93.94 71 PHE A CA 1
ATOM 607 C C . PHE A 1 71 ? -6.278 4.063 15.420 1.00 93.94 71 PHE A C 1
ATOM 609 O O . PHE A 1 71 ? -5.543 4.088 14.441 1.00 93.94 71 PHE A O 1
ATOM 616 N N . THR A 1 72 ? -7.607 4.109 15.309 1.00 93.12 72 THR A N 1
ATOM 617 C CA . THR A 1 72 ? -8.282 4.180 14.014 1.00 93.12 72 THR A CA 1
ATOM 618 C C . THR A 1 72 ? -7.945 5.466 13.260 1.00 93.12 72 THR A C 1
ATOM 620 O O . THR A 1 72 ? -7.758 5.425 12.047 1.00 93.12 72 THR A O 1
ATOM 623 N N . LEU A 1 73 ? -7.846 6.600 13.957 1.00 92.06 73 LEU A N 1
ATOM 624 C CA . LEU A 1 73 ? -7.389 7.849 13.353 1.00 92.06 73 LEU A CA 1
ATOM 625 C C . LEU A 1 73 ? -5.946 7.718 12.846 1.00 92.06 73 LEU A C 1
ATOM 627 O O . LEU A 1 73 ? -5.683 8.079 11.702 1.00 92.06 73 LEU A O 1
ATOM 631 N N . GLY A 1 74 ? -5.059 7.108 13.637 1.00 94.12 74 GLY A N 1
ATOM 632 C CA . GLY A 1 74 ? -3.685 6.818 13.221 1.00 94.12 74 GLY A CA 1
ATOM 633 C C . GLY A 1 74 ? -3.601 5.931 11.973 1.00 94.12 74 GLY A C 1
ATOM 634 O O . GLY A 1 74 ? -2.758 6.156 11.116 1.00 94.12 74 GLY A O 1
ATOM 635 N N . GLU A 1 75 ? -4.514 4.972 11.800 1.00 93.62 75 GLU A N 1
ATOM 636 C CA . GLU A 1 75 ? -4.590 4.153 10.579 1.00 93.62 75 GLU A CA 1
ATOM 637 C C . GLU A 1 75 ? -5.002 4.959 9.334 1.00 93.62 75 GLU A C 1
ATOM 639 O O . GLU A 1 75 ? -4.541 4.682 8.223 1.00 93.62 75 GLU A O 1
ATOM 644 N N . LEU A 1 76 ? -5.869 5.964 9.503 1.00 90.75 76 LEU A N 1
ATOM 645 C CA . LEU A 1 76 ? -6.255 6.872 8.420 1.00 90.75 76 LEU A CA 1
ATOM 646 C C . LEU A 1 76 ? -5.103 7.803 8.029 1.00 90.75 76 LEU A C 1
ATOM 648 O O . LEU A 1 76 ? -4.911 8.058 6.840 1.00 90.75 76 LEU A O 1
ATOM 652 N N . GLU A 1 77 ? -4.345 8.286 9.013 1.00 91.31 77 GLU A N 1
ATOM 653 C CA . GLU A 1 77 ? -3.135 9.089 8.803 1.00 91.31 77 GLU A CA 1
ATOM 654 C C . GLU A 1 77 ? -2.048 8.260 8.111 1.00 91.31 77 GLU A C 1
ATOM 656 O O . GLU A 1 77 ? -1.526 8.670 7.075 1.00 91.31 77 GLU A O 1
ATOM 661 N N . PHE A 1 78 ? -1.820 7.029 8.576 1.00 91.44 78 PHE A N 1
ATOM 662 C CA . PHE A 1 78 ? -0.848 6.108 7.989 1.00 91.44 78 PHE A CA 1
ATOM 663 C C . PHE A 1 78 ? -1.110 5.846 6.499 1.00 91.44 78 PHE A C 1
ATOM 665 O O . PHE A 1 78 ? -0.179 5.762 5.700 1.00 91.44 78 PHE A O 1
ATOM 672 N N . ALA A 1 79 ? -2.381 5.779 6.090 1.00 88.00 79 ALA A N 1
ATOM 673 C CA . ALA A 1 79 ? -2.753 5.642 4.683 1.00 88.00 79 ALA A CA 1
ATOM 674 C C . ALA A 1 79 ? -2.249 6.805 3.804 1.00 88.00 79 ALA A C 1
ATOM 676 O O . ALA A 1 79 ? -2.003 6.605 2.617 1.00 88.00 79 ALA A O 1
ATOM 677 N N . ILE A 1 80 ? -2.117 8.012 4.360 1.00 86.56 80 ILE A N 1
ATOM 678 C CA . ILE A 1 80 ? -1.576 9.200 3.682 1.00 86.56 80 ILE A CA 1
ATOM 679 C C . ILE A 1 80 ? -0.044 9.194 3.745 1.00 86.56 80 ILE A C 1
ATOM 681 O O . ILE A 1 80 ? 0.617 9.503 2.748 1.00 86.56 80 ILE A O 1
ATOM 685 N N . ASP A 1 81 ? 0.516 8.803 4.889 1.00 89.00 81 ASP A N 1
ATOM 686 C CA . ASP A 1 81 ? 1.961 8.777 5.123 1.00 89.00 81 ASP A CA 1
ATOM 687 C C . ASP A 1 81 ? 2.680 7.800 4.186 1.00 89.00 81 ASP A C 1
ATOM 689 O O . ASP A 1 81 ? 3.693 8.171 3.599 1.00 89.00 81 ASP A O 1
ATOM 693 N N . ILE A 1 82 ? 2.113 6.606 3.937 1.00 88.31 82 ILE A N 1
ATOM 694 C CA . ILE A 1 82 ? 2.682 5.630 2.983 1.00 88.31 82 ILE A CA 1
ATOM 695 C C . ILE A 1 82 ? 2.968 6.287 1.633 1.00 88.31 82 ILE A C 1
ATOM 697 O O . ILE A 1 82 ? 4.031 6.086 1.048 1.00 88.31 82 ILE A O 1
ATOM 701 N N . TYR A 1 83 ? 2.014 7.059 1.115 1.00 83.25 83 TYR A N 1
ATOM 702 C CA . TYR A 1 83 ? 2.199 7.716 -0.170 1.00 83.25 83 TYR A CA 1
ATOM 703 C C . TYR A 1 83 ? 3.160 8.892 -0.064 1.00 83.25 83 TYR A C 1
ATOM 705 O O . TYR A 1 83 ? 3.971 9.072 -0.962 1.00 83.25 83 TYR A O 1
ATOM 713 N N . SER A 1 84 ? 3.119 9.667 1.016 1.00 86.19 84 SER A N 1
ATOM 714 C CA . SER A 1 84 ? 4.071 10.768 1.204 1.00 86.19 84 SER A CA 1
ATOM 715 C C . SER A 1 84 ? 5.522 10.273 1.200 1.00 86.19 84 SER A C 1
ATOM 717 O O . SER A 1 84 ? 6.376 10.898 0.574 1.00 86.19 84 SER A O 1
ATOM 719 N N . ASP A 1 85 ? 5.774 9.117 1.814 1.00 89.56 85 ASP A N 1
ATOM 720 C CA . ASP A 1 85 ? 7.094 8.491 1.869 1.00 89.56 85 ASP A CA 1
ATOM 721 C C . ASP A 1 85 ? 7.494 7.835 0.543 1.00 89.56 85 ASP A C 1
ATOM 723 O O . ASP A 1 85 ? 8.621 7.998 0.075 1.00 89.56 85 ASP A O 1
ATOM 727 N N . LEU A 1 86 ? 6.588 7.055 -0.057 1.00 90.56 86 LEU A N 1
ATOM 728 C CA . LEU A 1 86 ? 6.946 6.115 -1.122 1.00 90.56 86 LEU A CA 1
ATOM 729 C C . LEU A 1 86 ? 6.533 6.553 -2.527 1.00 90.56 86 LEU A C 1
ATOM 731 O O . LEU A 1 86 ? 6.917 5.895 -3.496 1.00 90.56 86 LEU A O 1
ATOM 735 N N . PHE A 1 87 ? 5.764 7.637 -2.673 1.00 88.88 87 PHE A N 1
ATOM 736 C CA . PHE A 1 87 ? 5.185 8.026 -3.961 1.00 88.88 87 PHE A CA 1
ATOM 737 C C . PHE A 1 87 ? 6.240 8.169 -5.057 1.00 88.88 87 PHE A C 1
ATOM 739 O O . PHE A 1 87 ? 6.070 7.580 -6.120 1.00 88.88 87 PHE A O 1
ATOM 746 N N . LYS A 1 88 ? 7.346 8.882 -4.797 1.00 90.31 88 LYS A N 1
ATOM 747 C CA . LYS A 1 88 ? 8.408 9.068 -5.800 1.00 90.31 88 LYS A CA 1
ATOM 748 C C . LYS A 1 88 ? 9.015 7.734 -6.225 1.00 90.31 88 LYS A C 1
ATOM 750 O O . LYS A 1 88 ? 9.109 7.475 -7.413 1.00 90.31 88 LYS A O 1
ATOM 755 N N . THR A 1 89 ? 9.364 6.868 -5.276 1.00 93.00 89 THR A N 1
ATOM 756 C CA . THR A 1 89 ? 9.956 5.558 -5.582 1.00 93.00 89 THR A CA 1
ATOM 757 C C . THR A 1 89 ? 9.016 4.696 -6.422 1.00 93.00 89 THR A C 1
ATOM 759 O O . THR A 1 89 ? 9.441 4.102 -7.408 1.00 93.00 89 THR A O 1
ATOM 762 N N . ILE A 1 90 ? 7.732 4.637 -6.067 1.00 91.94 90 ILE A N 1
ATOM 763 C CA . ILE A 1 90 ? 6.740 3.864 -6.824 1.00 91.94 90 ILE A CA 1
ATOM 764 C C . ILE A 1 90 ? 6.528 4.473 -8.216 1.00 91.94 90 ILE A C 1
ATOM 766 O O . ILE A 1 90 ? 6.446 3.738 -9.199 1.00 91.94 90 ILE A O 1
ATOM 770 N N . PHE A 1 91 ? 6.463 5.802 -8.305 1.00 91.12 91 PHE A N 1
ATOM 771 C CA . PHE A 1 91 ? 6.321 6.521 -9.566 1.00 91.12 91 PHE A CA 1
ATOM 772 C C . PHE A 1 91 ? 7.511 6.258 -10.500 1.00 91.12 91 PHE A C 1
ATOM 774 O O . PHE A 1 91 ? 7.316 5.925 -11.665 1.00 91.12 91 PHE A O 1
ATOM 781 N N . ASP A 1 92 ? 8.736 6.283 -9.984 1.00 92.19 92 ASP A N 1
ATOM 782 C CA . ASP A 1 92 ? 9.947 6.050 -10.779 1.00 92.19 92 ASP A CA 1
ATOM 783 C C . ASP A 1 92 ? 10.013 4.6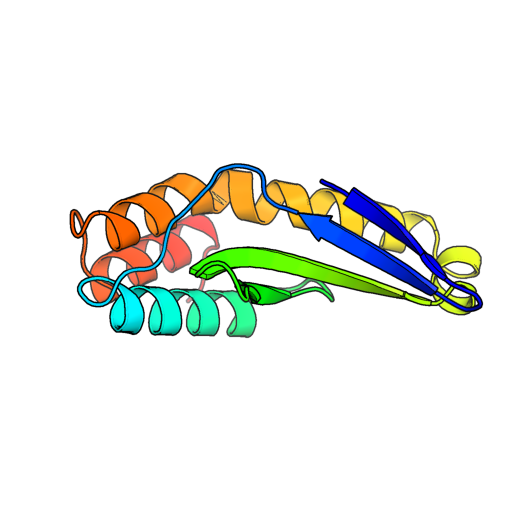23 -11.323 1.00 92.19 92 ASP A C 1
ATOM 785 O O . ASP A 1 92 ? 10.415 4.408 -12.466 1.00 92.19 92 ASP A O 1
ATOM 789 N N . ILE A 1 93 ? 9.566 3.641 -10.534 1.00 92.00 93 ILE A N 1
ATOM 790 C CA . ILE A 1 93 ? 9.396 2.261 -11.012 1.00 92.00 93 ILE A CA 1
ATOM 791 C C . ILE A 1 93 ? 8.322 2.214 -12.105 1.00 92.00 93 ILE A C 1
ATOM 793 O O . ILE A 1 93 ? 8.493 1.526 -13.109 1.00 92.00 93 ILE A O 1
ATOM 797 N N . SER A 1 94 ? 7.217 2.948 -11.933 1.00 90.12 94 SER A N 1
ATOM 798 C CA . SER A 1 94 ? 6.127 2.985 -12.914 1.00 90.12 94 SER A CA 1
ATOM 799 C C . SER A 1 94 ? 6.555 3.570 -14.264 1.00 90.12 94 SER A C 1
ATOM 801 O O . SER A 1 94 ? 6.153 3.056 -15.306 1.00 90.12 94 SER A O 1
ATOM 803 N N . GLU A 1 95 ? 7.427 4.573 -14.263 1.00 90.38 95 GLU A N 1
ATOM 804 C CA . GLU A 1 95 ? 7.963 5.193 -15.480 1.00 90.38 95 GLU A CA 1
ATOM 805 C C . GLU A 1 95 ? 9.159 4.414 -16.063 1.00 90.38 95 GLU A C 1
ATOM 807 O O . GLU A 1 95 ? 9.652 4.731 -17.146 1.00 90.38 95 GLU A O 1
ATOM 812 N N . GLY A 1 96 ? 9.626 3.369 -15.370 1.00 89.50 96 GLY A N 1
ATOM 813 C CA . GLY A 1 96 ? 10.813 2.605 -15.752 1.00 89.50 96 GLY A CA 1
ATOM 814 C C . GLY A 1 96 ? 12.125 3.372 -15.555 1.00 89.50 96 GLY A C 1
ATOM 815 O O . GLY A 1 96 ? 13.143 2.993 -16.133 1.00 89.50 96 GLY A O 1
ATOM 816 N N . GLU A 1 97 ? 12.117 4.443 -14.752 1.00 93.00 97 GLU A N 1
ATOM 817 C CA . GLU A 1 97 ? 13.313 5.215 -14.397 1.00 93.00 97 GLU A CA 1
ATOM 818 C C . GLU A 1 97 ? 14.245 4.419 -13.477 1.00 93.00 97 GLU A C 1
ATOM 820 O O . GLU A 1 97 ? 15.469 4.543 -13.575 1.00 93.00 97 GLU A O 1
ATOM 825 N N . ILE A 1 98 ? 13.678 3.586 -12.597 1.00 94.25 98 ILE A N 1
ATOM 826 C CA . ILE A 1 98 ? 14.429 2.702 -11.699 1.00 94.25 98 ILE A CA 1
ATOM 827 C C . ILE A 1 98 ? 13.872 1.278 -11.720 1.00 94.25 98 ILE A C 1
ATOM 829 O O . ILE A 1 98 ? 12.684 1.051 -11.944 1.00 94.25 98 ILE A O 1
ATOM 833 N N . SER A 1 99 ? 14.743 0.304 -11.454 1.00 94.12 99 SER A N 1
ATOM 834 C CA . SER A 1 99 ? 14.354 -1.103 -11.347 1.00 94.12 99 SER A CA 1
ATOM 835 C C . SER A 1 99 ? 13.642 -1.403 -10.023 1.00 94.12 99 SER A C 1
ATOM 837 O O . SER A 1 99 ? 13.778 -0.663 -9.044 1.00 94.12 99 SER A O 1
ATOM 839 N N . TYR A 1 100 ? 12.957 -2.550 -9.946 1.00 94.94 100 TYR A N 1
ATOM 840 C CA . TYR A 1 100 ? 12.453 -3.076 -8.672 1.00 94.94 100 TYR A CA 1
ATOM 841 C C . TYR A 1 100 ? 13.541 -3.141 -7.585 1.00 94.94 100 TYR A C 1
ATOM 843 O O . TYR A 1 100 ? 13.275 -2.783 -6.440 1.00 94.94 100 TYR A O 1
ATOM 851 N N . ASP A 1 101 ? 14.750 -3.605 -7.918 1.00 96.62 101 ASP A N 1
ATOM 852 C CA . ASP A 1 101 ? 15.806 -3.815 -6.922 1.00 96.62 101 ASP A CA 1
ATOM 853 C C . ASP A 1 101 ? 16.325 -2.480 -6.366 1.00 96.62 101 ASP A C 1
ATOM 855 O O . ASP A 1 101 ? 16.597 -2.368 -5.169 1.00 96.62 101 ASP A O 1
ATOM 859 N N . ASP A 1 102 ? 16.411 -1.447 -7.206 1.00 96.19 102 ASP A N 1
ATOM 860 C CA . ASP A 1 102 ? 16.786 -0.100 -6.769 1.00 96.19 102 ASP A CA 1
ATOM 861 C C . ASP A 1 102 ? 15.676 0.550 -5.941 1.00 96.19 102 ASP A C 1
ATOM 863 O O . ASP A 1 102 ? 15.949 1.139 -4.893 1.00 96.19 102 ASP A O 1
ATOM 867 N N . GLY A 1 103 ? 14.419 0.379 -6.354 1.00 95.75 103 GLY A N 1
ATOM 868 C CA . GLY A 1 103 ? 13.264 0.835 -5.590 1.00 95.75 103 GLY A CA 1
ATOM 869 C C . GLY A 1 103 ? 13.168 0.172 -4.218 1.00 95.75 103 GLY A C 1
ATOM 870 O O . GLY A 1 103 ? 12.981 0.849 -3.209 1.00 95.75 103 GLY A O 1
ATOM 871 N N . LYS A 1 104 ? 13.388 -1.145 -4.148 1.00 96.75 104 LYS A N 1
ATOM 872 C CA . LYS A 1 104 ? 13.427 -1.893 -2.888 1.00 96.75 104 LYS A CA 1
ATOM 873 C C . LYS A 1 104 ? 14.471 -1.312 -1.928 1.00 96.75 104 LYS A C 1
ATOM 875 O O . LYS A 1 104 ? 14.136 -1.048 -0.776 1.00 96.75 104 LYS A O 1
ATOM 880 N N . ARG A 1 105 ? 15.692 -1.048 -2.408 1.00 96.31 105 ARG A N 1
ATOM 881 C CA . ARG A 1 105 ? 16.756 -0.430 -1.594 1.00 96.31 105 ARG A CA 1
ATOM 882 C C . ARG A 1 105 ? 16.361 0.950 -1.073 1.00 96.31 105 ARG A C 1
ATOM 884 O O . ARG A 1 105 ? 16.664 1.276 0.069 1.00 96.31 105 ARG A O 1
ATOM 891 N N . GLN A 1 106 ? 15.688 1.771 -1.883 1.00 95.62 106 GLN A N 1
ATOM 892 C CA . GLN A 1 106 ? 15.202 3.076 -1.421 1.00 95.62 106 GLN A CA 1
ATOM 893 C C . GLN A 1 106 ? 14.194 2.927 -0.278 1.00 95.62 106 GLN A C 1
ATOM 895 O O . GLN A 1 106 ? 14.318 3.619 0.729 1.00 95.62 106 GLN A O 1
ATOM 900 N N . ILE A 1 107 ? 13.246 1.994 -0.394 1.00 94.44 107 ILE A N 1
ATOM 901 C CA . ILE A 1 107 ? 12.266 1.721 0.668 1.00 94.44 107 ILE A CA 1
ATOM 902 C C . ILE A 1 107 ? 12.968 1.236 1.938 1.00 94.44 107 ILE A C 1
ATOM 904 O O . ILE A 1 107 ? 12.662 1.723 3.023 1.00 94.44 107 ILE A O 1
ATOM 908 N N . GLU A 1 108 ? 13.934 0.323 1.816 1.00 95.12 108 GLU A N 1
ATOM 909 C CA . GLU A 1 108 ? 14.736 -0.153 2.952 1.00 95.12 108 GLU A CA 1
ATOM 910 C C . GLU A 1 108 ? 15.457 0.999 3.664 1.00 95.12 108 GLU A C 1
ATOM 912 O O . GLU A 1 108 ? 15.463 1.051 4.892 1.00 95.12 108 GLU A O 1
ATOM 917 N N . LEU A 1 109 ? 15.984 1.974 2.917 1.00 94.06 109 LEU A N 1
ATOM 918 C CA . LEU A 1 109 ? 16.622 3.166 3.483 1.00 94.06 109 LEU A CA 1
ATOM 919 C C . LEU A 1 109 ? 15.624 4.116 4.164 1.00 94.06 109 LEU A C 1
ATOM 921 O O . LEU A 1 109 ? 15.916 4.613 5.253 1.00 94.06 109 LEU A O 1
ATOM 925 N N . ILE A 1 110 ? 14.465 4.375 3.545 1.00 92.00 110 ILE A N 1
ATOM 926 C CA . ILE A 1 110 ? 13.430 5.268 4.096 1.00 92.00 110 ILE A CA 1
ATOM 927 C C . ILE A 1 110 ? 12.866 4.669 5.388 1.00 92.00 110 ILE A C 1
ATOM 929 O O . ILE A 1 110 ? 12.792 5.340 6.419 1.00 92.00 110 ILE A O 1
ATOM 933 N N . TRP A 1 111 ? 12.513 3.386 5.352 1.00 91.62 111 TRP A N 1
ATOM 934 C CA . TRP A 1 111 ? 11.864 2.689 6.461 1.00 91.62 111 TRP A CA 1
ATOM 935 C C . TRP A 1 111 ? 12.832 2.038 7.447 1.00 91.62 111 TRP A C 1
ATOM 937 O O . TRP A 1 111 ? 12.382 1.520 8.470 1.00 91.62 111 TRP A O 1
ATOM 947 N N . LYS A 1 112 ? 14.144 2.118 7.187 1.00 90.38 112 LYS A N 1
ATOM 948 C CA . LYS A 1 112 ? 15.210 1.524 8.010 1.00 90.38 112 LYS A CA 1
ATOM 949 C C . LYS A 1 112 ? 14.953 0.035 8.260 1.00 90.38 112 LYS A C 1
ATOM 951 O O . LYS A 1 112 ? 14.902 -0.413 9.404 1.00 90.38 112 LYS A O 1
ATOM 956 N N . ILE A 1 113 ? 14.707 -0.689 7.171 1.00 83.94 113 ILE A N 1
ATOM 957 C CA . ILE A 1 113 ? 14.531 -2.143 7.165 1.00 83.94 113 ILE A CA 1
ATOM 958 C C . ILE A 1 113 ? 15.919 -2.767 6.999 1.00 83.94 113 ILE A C 1
ATOM 960 O O . ILE A 1 113 ? 16.623 -2.418 6.051 1.00 83.94 113 ILE A O 1
ATOM 964 N N . ASP A 1 114 ? 16.292 -3.645 7.933 1.00 70.19 114 ASP A N 1
ATOM 965 C CA . ASP A 1 114 ? 17.565 -4.383 7.949 1.00 70.19 114 ASP A CA 1
ATOM 966 C C . ASP A 1 114 ? 17.501 -5.693 7.142 1.00 70.19 114 ASP A C 1
ATOM 968 O O . ASP A 1 114 ? 16.463 -6.399 7.224 1.00 70.19 114 ASP A O 1
#

Sequence (114 aa):
MTIKFNESFLDVLVFPHPIIVNDNNFYDLLRIINYINWNLKGLGRLYIDDYRDLAYSLRIKYDFLEKMPEFTLGELEFAIDIYSDLFKTIFDISEGEISYDDGKRQIELIWKID